Protein AF-A0A946H5S6-F1 (afdb_monomer_lite)

Sequence (88 aa):
AGGPWLLGEQLTLADLSIYPHMERLAVLREYRGIELPAECGRLREWLSAMQERESVKATLHDDAYHIAAYAHYADATANGTTAAVMRL

Secondary structure (DSSP, 8-state):
--SSBTTBSS--HHHHHHHHHHTTHHHHHHHH-----TT-HHHHHHHHHHHT-HHHHTT---HHHHHHHHHHHHTT---SHHHHHTT-

Foldseek 3Di:
DDPLEPVHNDHDVVLVVCLVVVLLQLLCCVLPVDHDDPVPVSVVSNNVVQCPDPVCVVDDDHSVVNNVVCVCVSVLVPPDPVSVVVVD

pLDDT: mean 86.78, std 14.03, range [41.25, 97.0]

Structure (mmCIF, N/CA/C/O backbone):
data_AF-A0A946H5S6-F1
#
_entry.id   AF-A0A946H5S6-F1
#
loop_
_atom_site.group_PDB
_atom_site.id
_atom_site.type_symbol
_atom_site.label_atom_id
_atom_site.label_alt_id
_atom_site.label_comp_id
_atom_site.label_asym_id
_atom_site.label_entity_id
_atom_site.label_seq_id
_atom_site.pdbx_PDB_ins_code
_atom_site.Cartn_x
_atom_site.Cartn_y
_atom_site.Cartn_z
_atom_site.occupancy
_atom_site.B_iso_or_equiv
_atom_site.auth_seq_id
_atom_site.auth_comp_id
_atom_site.auth_asym_id
_atom_site.auth_atom_id
_atom_site.pdbx_PDB_model_num
ATOM 1 N N . ALA A 1 1 ? -12.221 -11.647 13.233 1.00 53.38 1 ALA A N 1
ATOM 2 C CA . ALA A 1 1 ? -11.726 -10.325 13.675 1.00 53.38 1 ALA A CA 1
ATOM 3 C C . ALA A 1 1 ? -12.569 -9.273 12.965 1.00 53.38 1 ALA A C 1
ATOM 5 O O . ALA A 1 1 ? -12.721 -9.400 11.757 1.00 53.38 1 ALA A O 1
ATOM 6 N N . GLY A 1 2 ? -13.208 -8.363 13.705 1.00 77.44 2 GLY A N 1
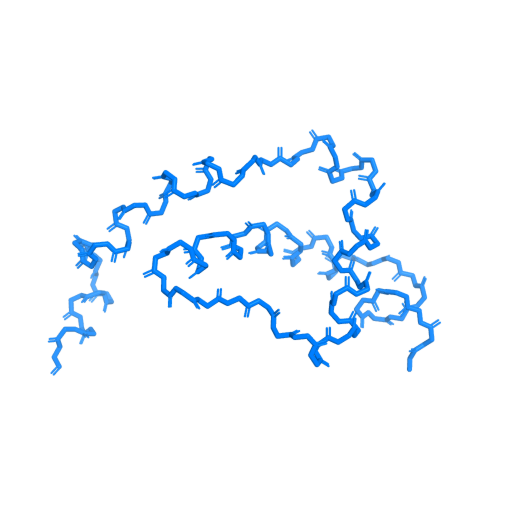ATOM 7 C CA . GLY A 1 2 ? -14.396 -7.613 13.266 1.00 77.44 2 GLY A CA 1
ATOM 8 C C . GLY A 1 2 ? -14.162 -6.181 12.781 1.00 77.44 2 GLY A C 1
ATOM 9 O O . GLY A 1 2 ? -14.944 -5.309 13.125 1.00 77.44 2 GLY A O 1
ATOM 10 N N . GLY A 1 3 ? -13.121 -5.909 11.995 1.00 85.44 3 GLY A N 1
ATOM 11 C CA . GLY A 1 3 ? -12.890 -4.552 11.497 1.00 85.44 3 GLY A CA 1
ATOM 12 C C . GLY A 1 3 ? -11.961 -4.484 10.289 1.00 85.44 3 GLY A C 1
ATOM 13 O O . GLY A 1 3 ? -11.353 -5.500 9.934 1.00 85.44 3 GLY A O 1
ATOM 14 N N . PRO A 1 4 ? -11.863 -3.302 9.652 1.00 93.00 4 PRO A N 1
ATOM 15 C CA . PRO A 1 4 ? -11.144 -3.129 8.393 1.00 93.00 4 PRO A CA 1
ATOM 16 C C . PRO A 1 4 ? -9.620 -3.160 8.556 1.00 93.00 4 PRO A C 1
ATOM 18 O O . PRO A 1 4 ? -8.918 -3.210 7.554 1.00 93.00 4 PRO A O 1
ATOM 21 N N . TRP A 1 5 ? -9.094 -3.139 9.786 1.00 96.00 5 TRP A N 1
ATOM 22 C CA . TRP A 1 5 ? -7.658 -3.067 10.063 1.00 96.00 5 TRP A CA 1
ATOM 23 C C . TRP A 1 5 ? -7.037 -4.449 10.270 1.00 96.00 5 TRP A C 1
ATOM 25 O O . TRP A 1 5 ? -7.716 -5.441 10.572 1.00 96.00 5 TRP A O 1
ATOM 35 N N . LEU A 1 6 ? -5.712 -4.525 10.138 1.00 94.12 6 LEU A N 1
ATOM 36 C CA . LEU A 1 6 ? -4.971 -5.787 10.224 1.00 94.12 6 LEU A CA 1
ATOM 37 C C . LEU A 1 6 ? -5.226 -6.511 11.554 1.00 94.12 6 LEU A C 1
ATOM 39 O O . LEU A 1 6 ? -5.460 -7.723 11.569 1.00 94.12 6 LEU A O 1
ATOM 43 N N . LEU A 1 7 ? -5.248 -5.757 12.658 1.00 94.69 7 LEU A N 1
ATOM 44 C CA . LEU A 1 7 ? -5.412 -6.282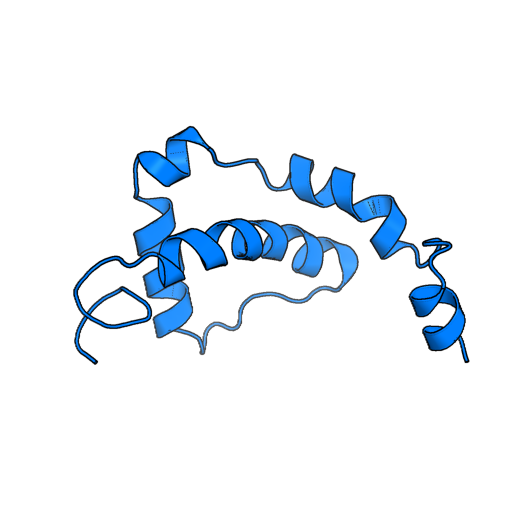 14.017 1.00 94.69 7 LEU A CA 1
ATOM 45 C C . LEU A 1 7 ? -6.847 -6.164 14.566 1.00 94.69 7 LEU A C 1
ATOM 47 O O . LEU A 1 7 ? -7.082 -6.498 15.725 1.00 94.69 7 LEU A O 1
ATOM 51 N N . GLY A 1 8 ? -7.822 -5.757 13.742 1.00 94.06 8 GLY A N 1
ATOM 52 C CA . GLY A 1 8 ? -9.240 -5.711 14.111 1.00 94.06 8 GLY A CA 1
ATOM 53 C C . GLY A 1 8 ? -9.898 -4.358 13.846 1.00 94.06 8 GLY A C 1
ATOM 54 O O . GLY A 1 8 ? -9.871 -3.849 12.732 1.00 94.06 8 GLY A O 1
ATOM 55 N N . GLU A 1 9 ? -10.555 -3.807 14.864 1.00 94.88 9 GLU A N 1
ATOM 56 C CA . GLU A 1 9 ? -11.415 -2.616 14.748 1.00 94.88 9 GLU A CA 1
ATOM 57 C C . GLU A 1 9 ? -10.671 -1.286 14.841 1.00 94.88 9 GLU A C 1
ATOM 59 O O . GLU A 1 9 ? -11.161 -0.270 14.351 1.00 94.88 9 GLU A O 1
ATOM 64 N N . GLN A 1 10 ? -9.464 -1.289 15.403 1.00 95.50 10 GLN A N 1
ATOM 65 C CA . GLN A 1 10 ? -8.658 -0.084 15.566 1.00 95.50 10 GLN A CA 1
ATOM 66 C C . GLN A 1 10 ? -7.477 -0.076 14.602 1.00 95.50 10 GLN A C 1
ATOM 68 O O . GLN A 1 10 ? -6.810 -1.094 14.421 1.00 95.50 10 GLN A O 1
ATOM 73 N N . LEU A 1 11 ? -7.214 1.096 14.020 1.00 96.25 11 LEU A N 1
ATOM 74 C CA . LEU A 1 11 ? -5.994 1.343 13.265 1.00 96.25 11 LEU A CA 1
ATOM 75 C C . LEU A 1 11 ? -4.804 1.227 14.212 1.00 96.25 11 LEU A C 1
ATOM 77 O O . LEU A 1 11 ? -4.784 1.841 15.280 1.00 96.25 11 LEU A O 1
ATOM 81 N N . THR A 1 12 ? -3.787 0.494 13.787 1.00 97.00 12 THR A N 1
ATOM 82 C CA . THR A 1 12 ? -2.566 0.303 14.560 1.00 97.00 12 THR A CA 1
ATOM 83 C C . THR A 1 12 ? -1.336 0.728 13.771 1.00 97.00 12 THR A C 1
ATOM 85 O O . THR A 1 12 ? -1.386 0.999 12.569 1.00 97.00 12 THR A O 1
ATOM 88 N N . LEU A 1 13 ? -0.189 0.745 14.451 1.00 96.81 13 LEU A N 1
ATOM 89 C CA . LEU A 1 13 ? 1.095 0.937 13.786 1.00 96.81 13 LEU A CA 1
ATOM 90 C C . LEU A 1 13 ? 1.345 -0.128 12.706 1.00 96.81 13 LEU A C 1
ATOM 92 O O . LEU A 1 13 ? 1.967 0.188 11.703 1.00 96.81 13 LEU A O 1
ATOM 96 N N . ALA A 1 14 ? 0.820 -1.350 12.859 1.00 96.50 14 ALA A N 1
ATOM 97 C CA . ALA A 1 14 ? 0.976 -2.394 11.849 1.00 96.50 14 ALA A CA 1
ATOM 98 C C . ALA A 1 14 ? 0.390 -1.969 10.491 1.00 96.50 14 ALA A C 1
ATOM 100 O O . ALA A 1 14 ? 1.031 -2.166 9.462 1.00 96.50 14 ALA A O 1
ATOM 101 N N . ASP A 1 15 ? -0.781 -1.326 10.484 1.00 96.94 15 ASP A N 1
ATOM 102 C CA . ASP A 1 15 ? -1.411 -0.809 9.266 1.00 96.94 15 ASP A CA 1
ATOM 103 C C . ASP A 1 15 ? -0.544 0.279 8.617 1.00 96.94 15 ASP A C 1
ATOM 105 O O . ASP A 1 15 ? -0.233 0.219 7.427 1.00 96.94 15 ASP A O 1
ATOM 109 N N . LEU A 1 16 ? -0.099 1.243 9.429 1.00 96.12 16 LEU A N 1
ATOM 110 C CA . LEU A 1 16 ? 0.707 2.383 8.988 1.00 96.12 16 LEU A CA 1
ATOM 111 C C . LEU A 1 16 ? 2.097 1.972 8.491 1.00 96.12 16 LEU A C 1
ATOM 113 O O . LEU A 1 16 ? 2.616 2.577 7.559 1.00 96.12 16 LEU A O 1
ATOM 117 N N . SER A 1 17 ? 2.704 0.953 9.096 1.00 95.69 17 SER A N 1
ATOM 118 C CA . SER A 1 17 ? 4.012 0.445 8.686 1.00 95.69 17 SER A CA 1
ATOM 119 C C . SER A 1 17 ? 3.941 -0.362 7.395 1.00 95.69 17 SER A C 1
ATOM 121 O O . SER A 1 17 ? 4.875 -0.305 6.603 1.00 95.69 17 SER A O 1
ATOM 123 N N . ILE A 1 18 ? 2.855 -1.107 7.163 1.00 95.50 18 ILE A N 1
ATOM 124 C CA . ILE A 1 18 ? 2.732 -1.974 5.984 1.00 95.50 18 ILE A CA 1
ATOM 125 C C . ILE A 1 18 ? 2.213 -1.219 4.761 1.00 95.50 18 ILE A C 1
ATOM 127 O O . ILE A 1 18 ? 2.655 -1.502 3.647 1.00 95.50 18 ILE A O 1
ATOM 131 N N . TYR A 1 19 ? 1.318 -0.247 4.931 1.00 95.56 19 TYR A N 1
ATOM 132 C CA . TYR A 1 19 ? 0.673 0.429 3.805 1.00 95.56 19 TYR A CA 1
ATOM 133 C C . TYR A 1 19 ? 1.633 1.053 2.771 1.00 95.56 19 TYR A C 1
ATOM 135 O O . TYR A 1 19 ? 1.434 0.790 1.585 1.00 95.56 19 TYR A O 1
ATOM 143 N N . PRO A 1 20 ? 2.721 1.760 3.143 1.00 93.50 20 PRO A N 1
ATOM 144 C CA . PRO A 1 20 ? 3.664 2.303 2.159 1.00 93.50 20 PRO A CA 1
ATOM 145 C C . PRO A 1 20 ? 4.303 1.231 1.263 1.00 93.50 20 PRO A C 1
ATOM 147 O O . PRO A 1 20 ? 4.759 1.515 0.159 1.00 93.50 20 PRO A O 1
ATOM 150 N N . HIS A 1 21 ? 4.354 -0.026 1.719 1.00 91.88 21 HIS A N 1
ATOM 151 C CA . HIS A 1 21 ? 4.832 -1.134 0.895 1.00 91.88 21 HIS A CA 1
ATOM 152 C C . HIS A 1 21 ? 3.816 -1.579 -0.151 1.00 91.88 21 HIS A C 1
ATOM 154 O O . HIS A 1 21 ? 4.216 -2.083 -1.196 1.00 91.88 21 HIS A O 1
ATOM 160 N N . MET A 1 22 ? 2.530 -1.362 0.102 1.00 92.88 22 MET A N 1
ATOM 161 C CA . MET A 1 22 ? 1.450 -1.751 -0.796 1.00 92.88 22 MET A CA 1
ATOM 162 C C . MET A 1 22 ? 1.279 -0.787 -1.966 1.00 92.88 22 MET A C 1
ATOM 164 O O . MET A 1 22 ? 0.823 -1.206 -3.024 1.00 92.88 22 MET A O 1
ATOM 168 N N . GLU A 1 23 ? 1.735 0.461 -1.842 1.00 89.44 23 GLU A N 1
ATOM 169 C CA . GLU A 1 23 ? 1.842 1.374 -2.992 1.00 89.44 23 GLU A CA 1
ATOM 170 C C . GLU A 1 23 ? 2.730 0.784 -4.105 1.00 89.44 23 GLU A C 1
ATOM 172 O O . GLU A 1 23 ? 2.519 1.019 -5.291 1.00 89.44 23 GLU A O 1
ATOM 177 N N . ARG A 1 24 ? 3.676 -0.094 -3.743 1.00 90.75 24 ARG A N 1
ATOM 178 C CA . ARG A 1 24 ? 4.578 -0.765 -4.691 1.00 90.75 24 ARG A CA 1
ATOM 179 C C . ARG A 1 24 ? 3.928 -1.915 -5.458 1.00 90.75 24 ARG A C 1
ATOM 181 O O . ARG A 1 24 ? 4.589 -2.521 -6.298 1.00 90.75 24 ARG A O 1
ATOM 188 N N . LEU A 1 25 ? 2.651 -2.227 -5.223 1.00 92.31 25 LEU A N 1
ATOM 189 C CA . LEU A 1 25 ? 1.924 -3.209 -6.036 1.00 92.31 25 LEU A CA 1
ATOM 190 C C . LEU A 1 25 ? 1.916 -2.812 -7.522 1.00 92.31 25 LEU A C 1
ATOM 192 O O . LEU A 1 25 ? 2.005 -3.688 -8.379 1.00 92.31 25 LEU A O 1
ATOM 196 N N . ALA A 1 26 ? 1.915 -1.510 -7.834 1.00 92.06 26 ALA A N 1
ATOM 197 C CA . ALA A 1 26 ? 2.033 -1.013 -9.205 1.00 92.06 26 ALA A CA 1
ATOM 198 C C . ALA A 1 26 ? 3.332 -1.468 -9.895 1.00 92.06 26 ALA A C 1
ATOM 200 O O . ALA A 1 26 ? 3.314 -1.825 -11.070 1.00 92.06 26 ALA A O 1
ATOM 201 N N . VAL A 1 27 ? 4.440 -1.542 -9.150 1.00 93.94 27 VAL A N 1
ATOM 202 C CA . VAL A 1 27 ? 5.738 -2.028 -9.646 1.00 93.94 27 VAL A CA 1
ATOM 203 C C . VAL A 1 27 ? 5.667 -3.511 -10.006 1.00 93.94 27 VAL A C 1
ATOM 205 O O . VAL A 1 27 ? 6.197 -3.931 -11.034 1.00 93.94 27 VAL A O 1
ATOM 208 N N . LEU A 1 28 ? 5.011 -4.318 -9.166 1.00 91.50 28 LEU A N 1
ATOM 209 C CA . LEU A 1 28 ? 4.837 -5.752 -9.418 1.00 91.50 28 LEU A CA 1
ATOM 210 C C . LEU A 1 28 ? 3.937 -6.007 -10.629 1.00 91.50 28 LEU A C 1
ATOM 212 O O . LEU A 1 28 ? 4.234 -6.894 -11.433 1.00 91.50 28 LEU A O 1
ATOM 216 N N . ARG A 1 29 ? 2.884 -5.202 -10.790 1.00 92.94 29 ARG A N 1
ATOM 217 C CA . ARG A 1 29 ? 2.024 -5.246 -11.972 1.00 92.94 29 ARG A CA 1
ATOM 218 C C . ARG A 1 29 ? 2.815 -4.918 -13.235 1.00 92.94 29 ARG A C 1
ATOM 220 O O . ARG A 1 29 ? 2.786 -5.708 -14.170 1.00 92.94 29 ARG A O 1
ATOM 227 N N . GLU A 1 30 ? 3.565 -3.818 -13.228 1.00 93.38 30 GLU A N 1
ATOM 228 C CA . GLU A 1 30 ? 4.317 -3.342 -14.395 1.00 93.38 30 GLU A CA 1
ATOM 229 C C . GLU A 1 30 ? 5.393 -4.341 -14.840 1.00 93.38 30 GLU A C 1
ATOM 231 O O . GLU A 1 30 ? 5.419 -4.787 -15.983 1.00 93.38 30 GLU A O 1
ATOM 236 N N . TYR A 1 31 ? 6.279 -4.742 -13.927 1.00 91.62 31 TYR A N 1
ATOM 237 C CA . TYR A 1 31 ? 7.469 -5.503 -14.309 1.00 91.62 31 TYR A CA 1
ATOM 238 C C . TYR A 1 31 ? 7.293 -7.021 -14.253 1.00 91.62 31 TYR A C 1
ATOM 240 O O . TYR A 1 31 ? 8.169 -7.749 -14.729 1.00 91.62 31 TYR A O 1
ATOM 248 N N . ARG A 1 32 ? 6.238 -7.528 -13.606 1.00 88.69 32 ARG A N 1
ATOM 249 C CA . ARG A 1 32 ? 6.033 -8.973 -13.394 1.00 88.69 32 ARG A CA 1
ATOM 250 C C . ARG A 1 32 ? 4.627 -9.453 -13.756 1.00 88.69 32 ARG A C 1
ATOM 252 O O . ARG A 1 32 ? 4.393 -10.655 -13.685 1.00 88.69 32 ARG A O 1
ATOM 259 N N . GLY A 1 33 ? 3.708 -8.561 -14.137 1.00 90.62 33 GLY A N 1
ATOM 260 C CA . GLY A 1 33 ? 2.322 -8.921 -14.447 1.00 90.62 33 GLY A CA 1
ATOM 261 C C . GLY A 1 33 ? 1.557 -9.488 -13.248 1.00 90.62 33 GLY A C 1
ATOM 262 O O . GLY A 1 33 ? 0.582 -10.212 -13.433 1.00 90.62 33 GLY A O 1
ATOM 263 N N . ILE A 1 34 ? 2.019 -9.217 -12.021 1.00 90.50 34 ILE A N 1
ATOM 264 C CA . ILE A 1 34 ? 1.387 -9.706 -10.793 1.00 90.50 34 ILE A CA 1
ATOM 265 C C . ILE A 1 34 ? 0.462 -8.620 -10.260 1.00 90.50 34 ILE A C 1
ATOM 267 O O . ILE A 1 34 ? 0.908 -7.532 -9.902 1.00 90.50 34 ILE A O 1
ATOM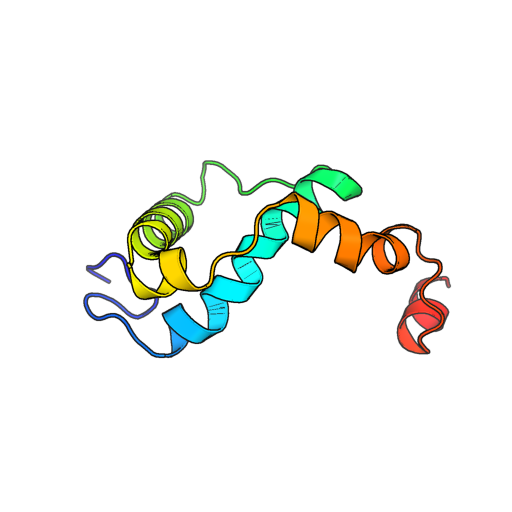 271 N N . GLU A 1 35 ? -0.817 -8.949 -10.146 1.00 91.50 35 GLU A N 1
ATOM 272 C CA . GLU A 1 35 ? -1.827 -8.098 -9.525 1.00 91.50 35 GLU A CA 1
ATOM 273 C C . GLU A 1 35 ? -2.336 -8.715 -8.223 1.00 91.50 35 GLU A C 1
ATOM 275 O O . GLU A 1 35 ? -2.169 -9.909 -7.968 1.00 91.50 35 GLU A O 1
ATOM 280 N N . LEU A 1 36 ? -2.978 -7.895 -7.387 1.00 90.38 36 LEU A N 1
ATOM 281 C CA . LEU A 1 36 ? -3.634 -8.383 -6.182 1.00 90.38 36 LEU A CA 1
ATOM 282 C C . LEU A 1 36 ? -4.878 -9.213 -6.562 1.00 90.38 36 LEU A C 1
ATOM 284 O O . LEU A 1 36 ? -5.831 -8.633 -7.102 1.00 90.38 36 LEU A O 1
ATOM 288 N N . PRO A 1 37 ? -4.924 -10.522 -6.241 1.00 91.69 37 PRO A N 1
ATOM 289 C CA . PRO A 1 37 ? -6.036 -11.380 -6.635 1.00 91.69 37 PRO A CA 1
ATOM 290 C C . PRO A 1 37 ? -7.377 -10.906 -6.061 1.00 91.69 37 PRO A C 1
ATOM 292 O O . PRO A 1 37 ? -7.448 -10.314 -4.977 1.00 91.69 37 PRO A O 1
ATOM 295 N N . ALA A 1 38 ? -8.464 -11.152 -6.792 1.00 90.38 38 ALA A N 1
ATOM 296 C CA . ALA A 1 38 ? -9.806 -10.732 -6.386 1.00 90.38 38 ALA A CA 1
ATOM 297 C C . ALA A 1 38 ? -10.292 -11.477 -5.132 1.00 90.38 38 ALA A C 1
ATOM 299 O O . ALA A 1 38 ? -11.049 -10.926 -4.335 1.00 90.38 38 ALA A O 1
ATOM 300 N N . GLU A 1 39 ? -9.801 -12.698 -4.921 1.00 94.12 39 GLU A N 1
ATOM 301 C CA . GLU A 1 39 ? -10.121 -13.564 -3.787 1.00 94.12 39 GLU A CA 1
ATOM 302 C C . GLU A 1 39 ? -9.581 -12.998 -2.463 1.00 94.12 39 GLU A C 1
ATOM 304 O O . GLU A 1 39 ? -10.068 -13.343 -1.385 1.00 94.12 39 GLU A O 1
ATOM 309 N N . CYS A 1 40 ? -8.612 -12.077 -2.518 1.00 93.25 40 CYS A N 1
ATOM 310 C CA . CYS A 1 40 ? -8.055 -11.388 -1.356 1.00 93.25 40 CYS A CA 1
ATOM 311 C C . CYS A 1 40 ? -8.979 -10.267 -0.836 1.00 93.25 40 CYS A C 1
ATOM 313 O O . CYS A 1 40 ? -8.519 -9.156 -0.566 1.00 93.25 40 CYS A O 1
ATOM 315 N N . GLY A 1 41 ? -10.277 -10.547 -0.666 1.00 92.06 41 GLY A N 1
ATOM 316 C CA . GLY A 1 41 ? -11.310 -9.559 -0.324 1.00 92.06 41 GLY A CA 1
ATOM 317 C C . GLY A 1 41 ? -10.963 -8.706 0.898 1.00 92.06 41 GLY A C 1
ATOM 318 O O . GLY A 1 41 ? -10.930 -7.483 0.804 1.00 92.06 41 GLY A O 1
ATOM 319 N N . ARG A 1 42 ? -10.557 -9.339 2.007 1.00 92.88 42 ARG A N 1
ATOM 320 C CA . ARG A 1 42 ? -10.168 -8.619 3.233 1.00 92.88 42 ARG A CA 1
ATOM 321 C C . ARG A 1 42 ? -8.977 -7.676 3.029 1.00 92.88 42 ARG A C 1
ATOM 323 O O . ARG A 1 42 ? -8.933 -6.605 3.622 1.00 92.88 42 ARG A O 1
ATOM 330 N N . LEU A 1 43 ? -8.002 -8.066 2.204 1.00 93.56 43 LEU A N 1
ATOM 331 C CA . LEU A 1 43 ? -6.846 -7.215 1.915 1.00 93.56 43 LEU A CA 1
ATOM 332 C C . LEU A 1 43 ? -7.244 -6.031 1.024 1.00 93.56 43 LEU A C 1
ATOM 334 O O . LEU A 1 43 ? -6.768 -4.923 1.239 1.00 93.56 43 LEU A O 1
ATOM 338 N N . ARG A 1 44 ? -8.151 -6.246 0.064 1.00 93.75 44 ARG A N 1
ATOM 339 C CA . ARG A 1 44 ? -8.703 -5.182 -0.789 1.00 93.75 44 ARG A CA 1
ATOM 340 C C . ARG A 1 44 ? -9.532 -4.179 0.015 1.00 93.75 44 ARG A C 1
ATOM 342 O O . ARG A 1 44 ? -9.382 -2.979 -0.186 1.00 93.75 44 ARG A O 1
ATOM 349 N N . GLU A 1 45 ? -10.354 -4.658 0.946 1.00 94.38 45 GLU A N 1
ATOM 350 C CA . GLU A 1 45 ? -11.105 -3.810 1.881 1.00 94.38 45 GLU A CA 1
ATOM 351 C C . GLU A 1 45 ? -10.165 -2.972 2.752 1.00 94.38 45 GLU A C 1
ATOM 353 O O . GLU A 1 45 ? -10.341 -1.760 2.856 1.00 94.38 45 GLU A O 1
ATOM 358 N N . TRP A 1 46 ? -9.124 -3.593 3.315 1.00 96.31 46 TRP A N 1
ATOM 359 C CA . TRP A 1 46 ? -8.105 -2.882 4.088 1.00 96.31 46 TRP A CA 1
ATOM 360 C C . TRP A 1 46 ? -7.364 -1.826 3.250 1.00 96.31 46 TRP A C 1
ATOM 362 O O . TRP A 1 46 ? -7.184 -0.699 3.709 1.00 96.31 46 TRP A O 1
ATOM 372 N N . LEU A 1 47 ? -6.983 -2.148 2.007 1.00 95.31 47 LEU A N 1
ATOM 373 C CA . LEU A 1 47 ? -6.345 -1.190 1.096 1.00 95.31 47 LEU A CA 1
ATOM 374 C C . LEU A 1 47 ? -7.252 0.004 0.809 1.00 95.31 47 LEU A C 1
ATOM 376 O O . LEU A 1 47 ? -6.801 1.143 0.904 1.00 95.31 47 LEU A O 1
ATOM 380 N N . SER A 1 48 ? -8.527 -0.249 0.508 1.00 94.75 48 SER A N 1
ATOM 381 C CA . SER A 1 48 ? -9.510 0.809 0.270 1.00 94.75 48 SER A CA 1
ATOM 382 C C . SER A 1 48 ? -9.693 1.686 1.511 1.00 94.75 48 SER A C 1
ATOM 384 O O . SER A 1 48 ? -9.659 2.910 1.408 1.00 94.75 48 SER A O 1
ATOM 386 N N . ALA A 1 49 ? -9.792 1.084 2.700 1.00 96.31 49 ALA A N 1
ATOM 387 C CA . ALA A 1 49 ? -9.901 1.826 3.953 1.00 96.31 49 ALA A CA 1
ATOM 388 C C . ALA A 1 49 ? -8.660 2.689 4.239 1.00 96.31 49 ALA A C 1
ATOM 390 O O . ALA A 1 49 ? -8.789 3.804 4.746 1.00 96.31 49 ALA A O 1
ATOM 391 N N . MET A 1 50 ? -7.460 2.199 3.914 1.00 96.56 50 MET A N 1
ATOM 392 C CA . MET A 1 50 ? -6.223 2.966 4.060 1.00 96.56 50 MET A CA 1
ATOM 393 C C . MET A 1 50 ? -6.125 4.122 3.059 1.00 96.56 50 MET A C 1
ATOM 395 O O . MET A 1 50 ? -5.747 5.221 3.463 1.00 96.56 50 MET A O 1
ATOM 399 N N . GLN A 1 51 ? -6.501 3.906 1.795 1.00 94.81 51 GLN A N 1
ATOM 400 C CA . GLN A 1 51 ? -6.484 4.935 0.745 1.00 94.81 51 GLN A CA 1
ATOM 401 C C . GLN A 1 51 ? -7.384 6.129 1.073 1.00 94.81 51 GLN A C 1
ATOM 403 O O . GLN A 1 51 ? -7.062 7.259 0.713 1.00 94.81 51 GLN A O 1
ATOM 408 N N . GLU A 1 52 ? -8.473 5.910 1.812 1.00 96.12 52 GLU A N 1
ATOM 409 C CA . GLU A 1 52 ? -9.369 6.994 2.216 1.00 96.12 52 GLU A CA 1
ATOM 410 C C . GLU A 1 52 ? -8.822 7.888 3.334 1.00 96.12 52 GLU A C 1
ATOM 412 O O . GLU A 1 52 ? -9.364 8.969 3.577 1.00 96.12 52 GLU A O 1
ATOM 417 N N . ARG A 1 53 ? -7.736 7.493 4.006 1.00 95.94 53 ARG A N 1
ATOM 418 C CA . ARG A 1 53 ? -7.184 8.262 5.124 1.00 95.94 53 ARG A CA 1
ATOM 419 C C . ARG A 1 53 ? -6.465 9.517 4.644 1.00 95.94 53 ARG A C 1
ATOM 421 O O . ARG A 1 53 ? -5.546 9.445 3.836 1.00 95.94 53 ARG A O 1
ATOM 428 N N . GLU A 1 54 ? -6.751 10.643 5.288 1.00 96.56 54 GLU A N 1
ATOM 429 C CA . GLU A 1 54 ? -6.057 11.914 5.031 1.00 96.56 54 GLU A CA 1
ATOM 430 C C . GLU A 1 54 ? -4.535 11.810 5.193 1.00 96.56 54 GLU A C 1
ATOM 432 O O . GLU A 1 54 ? -3.789 12.339 4.379 1.00 96.56 54 GLU A O 1
ATOM 437 N N . SER A 1 55 ? -4.054 11.064 6.197 1.00 95.19 55 SER A N 1
ATOM 438 C CA . SER A 1 55 ? -2.613 10.851 6.394 1.00 95.19 55 SER A CA 1
ATOM 439 C C . SER A 1 55 ? -1.956 10.137 5.215 1.00 95.19 55 SER A C 1
ATOM 441 O O . SER A 1 55 ? -0.797 10.392 4.932 1.00 95.19 55 SER A O 1
ATOM 443 N N . VAL A 1 56 ? -2.691 9.238 4.555 1.00 95.44 56 VAL A N 1
ATOM 444 C CA . VAL A 1 56 ? -2.225 8.511 3.373 1.00 95.44 56 VAL A CA 1
ATOM 445 C C . VAL A 1 56 ? -2.287 9.421 2.154 1.00 95.44 56 VAL A C 1
ATOM 447 O O . VAL A 1 56 ? -1.282 9.583 1.475 1.00 95.44 56 VAL A O 1
ATOM 450 N N . LYS A 1 57 ? -3.423 10.086 1.920 1.00 95.31 57 LYS A N 1
ATOM 451 C CA . LYS A 1 57 ? -3.593 11.045 0.816 1.00 95.31 57 LYS A CA 1
ATOM 452 C C . LYS A 1 57 ? -2.561 12.178 0.860 1.00 95.31 57 LYS A C 1
ATOM 454 O O . LYS A 1 57 ? -2.118 12.649 -0.178 1.00 95.31 57 LYS A O 1
ATOM 459 N N . ALA A 1 58 ? -2.141 12.600 2.050 1.00 96.38 58 ALA A N 1
ATOM 460 C CA . ALA A 1 58 ? -1.126 13.636 2.215 1.00 96.38 58 ALA A CA 1
ATOM 461 C C . ALA A 1 58 ? 0.303 13.176 1.869 1.00 96.38 58 ALA A C 1
ATOM 463 O O . ALA A 1 58 ? 1.165 14.021 1.639 1.00 96.38 58 ALA A O 1
ATOM 464 N N . THR A 1 59 ? 0.576 11.867 1.866 1.00 94.50 59 THR A N 1
ATOM 465 C CA . THR A 1 59 ? 1.929 11.313 1.683 1.00 94.50 59 THR A CA 1
ATOM 466 C C . THR A 1 59 ? 2.047 10.338 0.516 1.00 94.50 59 THR A C 1
ATOM 468 O O . THR A 1 59 ? 3.119 9.756 0.336 1.00 94.50 59 THR A O 1
ATOM 471 N N . LEU A 1 60 ? 0.964 10.112 -0.234 1.00 92.06 60 LEU A N 1
ATOM 472 C CA . LEU A 1 60 ? 0.958 9.143 -1.321 1.00 92.06 60 LEU A CA 1
ATOM 473 C C . LEU A 1 60 ? 1.917 9.585 -2.427 1.00 92.06 60 LEU A C 1
ATOM 475 O O . LEU A 1 60 ? 2.016 10.772 -2.746 1.00 92.06 60 LEU A O 1
ATOM 479 N N . HIS A 1 61 ? 2.581 8.614 -3.035 1.00 93.56 61 HIS A N 1
ATOM 480 C CA . HIS A 1 61 ? 3.229 8.808 -4.324 1.00 93.56 61 HIS A CA 1
ATOM 481 C C . HIS A 1 61 ? 2.425 8.079 -5.397 1.00 93.56 61 HIS A C 1
ATOM 483 O O . HIS A 1 61 ? 1.798 7.056 -5.120 1.00 93.56 61 HIS A O 1
ATOM 489 N N . ASP A 1 62 ? 2.433 8.613 -6.615 1.00 92.00 62 ASP A N 1
ATOM 490 C CA . ASP A 1 62 ? 1.777 7.959 -7.741 1.00 92.00 62 ASP A CA 1
ATOM 491 C C . ASP A 1 62 ? 2.518 6.685 -8.188 1.00 92.00 62 ASP A C 1
ATOM 493 O O . ASP A 1 62 ? 3.664 6.414 -7.813 1.00 92.00 62 ASP A O 1
ATOM 497 N N . ASP A 1 63 ? 1.845 5.881 -9.013 1.00 93.31 63 ASP A N 1
ATOM 498 C CA . ASP A 1 63 ? 2.407 4.642 -9.554 1.00 93.31 63 ASP A CA 1
ATOM 499 C C . ASP A 1 63 ? 3.715 4.905 -10.326 1.00 93.31 63 ASP A C 1
ATOM 501 O O . ASP A 1 63 ? 4.661 4.118 -10.238 1.00 93.31 63 ASP A O 1
ATOM 505 N N . ALA A 1 64 ? 3.793 6.023 -11.056 1.00 93.69 64 ALA A N 1
ATOM 506 C CA . ALA A 1 64 ? 4.938 6.370 -11.894 1.00 93.69 64 ALA A CA 1
ATOM 507 C C . ALA A 1 64 ? 6.206 6.618 -11.065 1.00 93.69 64 ALA A C 1
ATOM 509 O O . ALA A 1 64 ? 7.288 6.165 -11.450 1.00 93.69 64 ALA A O 1
ATOM 510 N N . TYR A 1 65 ? 6.074 7.268 -9.908 1.00 94.62 65 TYR A N 1
ATOM 511 C CA . TYR A 1 65 ? 7.155 7.471 -8.951 1.00 94.62 65 TYR A CA 1
ATOM 512 C C . TYR A 1 65 ? 7.781 6.137 -8.534 1.00 94.62 65 TYR A C 1
ATOM 514 O O . TYR A 1 65 ? 9.001 5.960 -8.610 1.00 94.62 65 TYR A O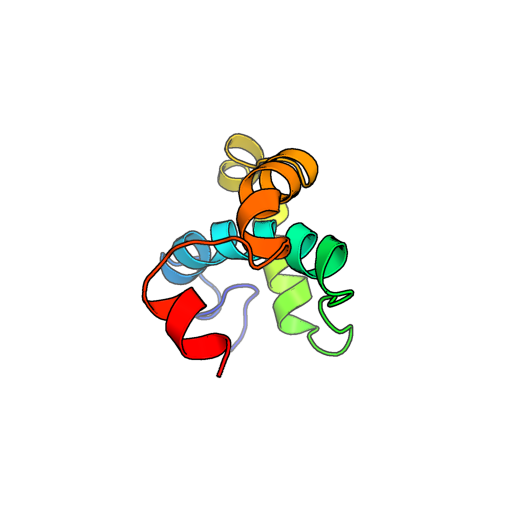 1
ATOM 522 N N . HIS A 1 66 ? 6.948 5.168 -8.146 1.00 93.44 66 HIS A N 1
ATOM 523 C CA . HIS A 1 66 ? 7.421 3.857 -7.698 1.00 93.44 66 HIS A CA 1
ATOM 524 C C . HIS A 1 66 ? 7.989 3.025 -8.854 1.00 93.44 66 HIS A C 1
ATOM 526 O O . HIS A 1 66 ? 9.046 2.412 -8.701 1.00 93.44 66 HIS A O 1
ATOM 532 N N . ILE A 1 67 ? 7.345 3.025 -10.025 1.00 93.56 67 ILE A N 1
ATOM 533 C CA . ILE A 1 67 ? 7.818 2.298 -11.216 1.00 93.56 67 ILE A CA 1
ATOM 534 C C . ILE A 1 67 ? 9.200 2.798 -11.652 1.00 93.56 67 ILE A C 1
ATOM 536 O O . ILE A 1 67 ? 10.091 1.982 -11.916 1.00 93.56 67 ILE A O 1
ATOM 540 N N . ALA A 1 68 ? 9.404 4.118 -11.676 1.00 92.69 68 ALA A N 1
ATOM 541 C CA . ALA A 1 68 ? 10.686 4.723 -12.021 1.00 92.69 68 ALA A CA 1
ATOM 542 C C . ALA A 1 68 ? 11.778 4.370 -10.999 1.00 92.69 68 ALA A C 1
ATOM 544 O O . ALA A 1 68 ? 12.883 3.985 -11.384 1.00 92.69 68 ALA A O 1
ATOM 545 N N . ALA A 1 69 ? 11.465 4.428 -9.699 1.00 91.19 69 ALA A N 1
ATOM 546 C CA . ALA A 1 69 ? 12.411 4.086 -8.635 1.00 91.19 69 ALA A CA 1
ATOM 547 C C . ALA A 1 69 ? 12.884 2.620 -8.690 1.00 91.19 69 ALA A C 1
ATOM 549 O O . ALA A 1 69 ? 13.994 2.307 -8.254 1.00 91.19 69 ALA A O 1
ATOM 550 N N . TYR A 1 70 ? 12.063 1.721 -9.238 1.00 89.44 70 TYR A N 1
ATOM 551 C CA . TYR A 1 70 ? 12.349 0.287 -9.295 1.00 89.44 70 TYR A CA 1
ATOM 552 C C . TYR A 1 70 ? 12.886 -0.217 -10.640 1.00 89.44 70 TYR 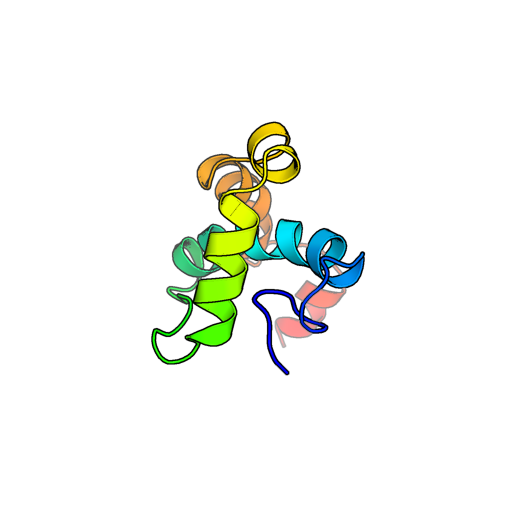A C 1
ATOM 554 O O . TYR A 1 70 ? 13.254 -1.390 -10.721 1.00 89.44 70 TYR A O 1
ATOM 562 N N . ALA A 1 71 ? 13.020 0.641 -11.657 1.00 88.69 71 ALA A N 1
ATOM 563 C CA . ALA A 1 71 ? 13.500 0.253 -12.988 1.00 88.69 71 ALA A CA 1
ATOM 564 C C . ALA A 1 71 ? 14.832 -0.524 -12.944 1.00 88.69 71 ALA A C 1
ATOM 566 O O . ALA A 1 71 ? 14.941 -1.629 -13.471 1.00 88.69 71 ALA A O 1
ATOM 567 N N . HIS A 1 72 ? 15.818 -0.026 -12.191 1.00 82.94 72 HIS A N 1
ATOM 568 C CA . HIS A 1 72 ? 17.128 -0.681 -12.061 1.00 82.94 72 HIS A CA 1
ATOM 569 C C . HIS A 1 72 ? 17.059 -2.058 -11.362 1.00 82.94 72 HIS A C 1
ATOM 571 O O . HIS A 1 72 ? 17.901 -2.932 -11.583 1.00 82.94 72 HIS A O 1
ATOM 577 N N . TYR A 1 73 ? 16.079 -2.282 -10.485 1.00 80.50 73 TYR A N 1
ATOM 578 C CA . TYR A 1 73 ? 15.888 -3.584 -9.838 1.00 80.50 73 TYR A CA 1
ATOM 579 C C . TYR A 1 73 ? 15.138 -4.565 -10.743 1.00 80.50 73 TYR A C 1
ATOM 581 O O . TYR A 1 73 ? 15.375 -5.772 -10.671 1.00 80.50 73 TYR A O 1
ATOM 589 N N . ALA A 1 74 ? 14.255 -4.055 -11.600 1.00 80.25 74 ALA A N 1
ATOM 590 C CA . ALA A 1 74 ? 13.449 -4.861 -12.501 1.00 80.25 74 ALA A CA 1
ATOM 591 C C . ALA A 1 74 ? 14.281 -5.538 -13.596 1.00 80.25 74 ALA A C 1
ATOM 593 O O . ALA A 1 74 ? 14.051 -6.724 -13.854 1.00 80.25 74 ALA A O 1
ATOM 594 N N . ASP A 1 75 ? 15.278 -4.833 -14.137 1.00 71.94 75 ASP A N 1
ATOM 595 C CA . ASP A 1 75 ? 16.170 -5.298 -15.212 1.00 71.94 75 ASP A CA 1
ATOM 596 C C . ASP A 1 75 ? 17.192 -6.355 -14.761 1.00 71.94 75 ASP A C 1
ATOM 598 O O . ASP A 1 75 ? 18.066 -6.762 -15.525 1.00 71.94 75 ASP A O 1
ATOM 602 N N . ALA A 1 76 ? 17.127 -6.785 -13.495 1.00 62.62 76 ALA A N 1
ATOM 603 C CA . ALA A 1 76 ? 18.094 -7.685 -12.873 1.00 62.62 76 ALA A CA 1
ATOM 604 C C . ALA A 1 76 ? 19.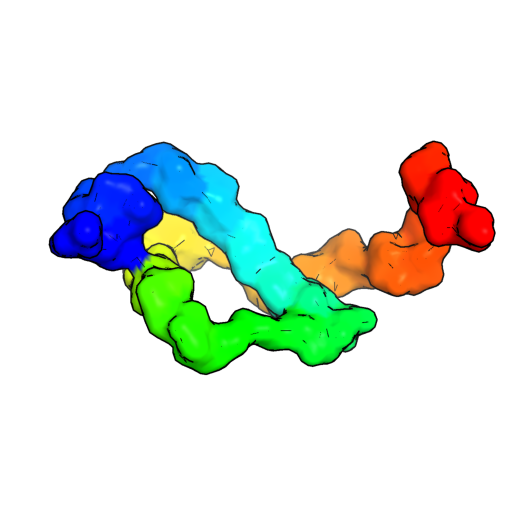555 -7.212 -13.014 1.00 62.62 76 ALA A C 1
ATOM 606 O O . ALA A 1 76 ? 20.466 -8.003 -12.790 1.00 62.62 76 ALA A O 1
ATOM 607 N N . THR A 1 77 ? 19.802 -5.933 -13.319 1.00 55.16 77 THR A N 1
ATOM 608 C CA . THR A 1 77 ? 21.126 -5.285 -13.373 1.00 55.16 77 THR A CA 1
ATOM 609 C C . THR A 1 77 ? 21.591 -4.804 -12.001 1.00 55.16 77 THR A C 1
ATOM 611 O O . THR A 1 77 ? 22.695 -4.281 -11.864 1.00 55.16 77 THR A O 1
ATOM 614 N N . ALA A 1 78 ? 20.781 -5.011 -10.957 1.00 59.16 78 ALA A N 1
ATOM 615 C CA . ALA A 1 78 ? 21.176 -4.793 -9.575 1.00 59.16 78 ALA A CA 1
ATOM 616 C C . ALA A 1 78 ? 22.509 -5.510 -9.284 1.00 59.16 78 ALA A C 1
ATOM 618 O O . ALA A 1 78 ? 22.607 -6.733 -9.348 1.00 59.16 78 ALA A O 1
ATOM 619 N N . ASN A 1 79 ? 23.544 -4.737 -8.952 1.00 57.22 79 ASN A N 1
ATOM 620 C CA . ASN A 1 79 ? 24.895 -5.237 -8.669 1.00 57.22 79 ASN A CA 1
ATOM 621 C C . ASN A 1 79 ? 25.103 -5.567 -7.180 1.00 57.22 79 ASN A C 1
ATOM 623 O O . ASN A 1 79 ? 26.226 -5.572 -6.683 1.00 57.22 79 ASN A O 1
ATOM 627 N N . GLY A 1 80 ? 24.015 -5.819 -6.447 1.00 60.19 80 GLY A N 1
ATOM 628 C CA . GLY A 1 80 ? 24.085 -6.249 -5.053 1.00 60.19 80 GLY A CA 1
ATOM 629 C C . GLY A 1 80 ? 24.569 -7.694 -4.943 1.00 60.19 80 GLY A C 1
ATOM 630 O O . GLY A 1 80 ? 24.253 -8.526 -5.793 1.00 60.19 80 GLY A O 1
ATOM 631 N N . THR A 1 81 ? 25.281 -8.021 -3.864 1.00 60.94 81 THR A N 1
ATOM 632 C CA . THR A 1 81 ? 25.777 -9.379 -3.575 1.00 60.94 81 THR A CA 1
ATOM 633 C C . THR A 1 81 ? 24.669 -10.431 -3.660 1.00 60.94 81 THR A C 1
ATOM 635 O O . THR A 1 81 ? 24.877 -11.484 -4.250 1.00 60.94 81 THR A O 1
ATOM 638 N N . THR A 1 82 ? 23.460 -10.132 -3.174 1.00 60.84 82 THR A N 1
ATOM 639 C CA . THR A 1 82 ? 22.298 -11.035 -3.270 1.00 60.84 82 THR A CA 1
ATOM 640 C C . THR A 1 82 ? 21.832 -11.267 -4.709 1.00 60.84 82 THR A C 1
ATOM 642 O O . THR A 1 82 ? 21.527 -12.398 -5.079 1.00 60.84 82 THR A O 1
ATOM 645 N N . ALA A 1 83 ? 21.806 -10.222 -5.542 1.00 56.06 83 ALA A N 1
ATOM 646 C CA . ALA A 1 83 ? 21.413 -10.342 -6.946 1.00 56.06 83 ALA A CA 1
ATOM 647 C C . ALA A 1 83 ? 22.435 -11.160 -7.750 1.00 56.06 83 ALA A C 1
ATOM 649 O O . ALA A 1 83 ? 22.051 -11.897 -8.650 1.00 56.06 83 ALA A O 1
ATOM 650 N N . ALA A 1 84 ? 23.721 -11.093 -7.388 1.00 55.53 84 ALA A N 1
ATOM 651 C CA . ALA A 1 84 ? 24.745 -11.959 -7.967 1.00 55.53 84 ALA A CA 1
ATOM 652 C C . ALA A 1 84 ? 24.540 -13.440 -7.594 1.00 55.53 84 ALA A C 1
ATOM 654 O O . ALA A 1 84 ? 24.754 -14.307 -8.435 1.00 55.53 84 ALA A O 1
ATOM 655 N N . VAL A 1 85 ? 24.086 -13.731 -6.368 1.00 54.62 85 VAL A N 1
ATOM 656 C CA . VAL A 1 85 ? 23.839 -15.107 -5.893 1.00 54.62 85 VAL A CA 1
ATOM 657 C C . VAL A 1 85 ? 22.593 -15.730 -6.537 1.00 54.62 85 VAL A C 1
ATOM 659 O O . VAL A 1 85 ? 22.598 -16.918 -6.828 1.00 54.62 85 VAL A O 1
ATOM 662 N N . MET A 1 86 ? 21.546 -14.946 -6.810 1.00 57.06 86 MET A N 1
ATOM 663 C CA . MET A 1 86 ? 20.299 -15.430 -7.432 1.00 57.06 86 MET A CA 1
ATOM 664 C C . MET A 1 86 ? 20.375 -15.627 -8.963 1.00 57.06 86 MET A C 1
ATOM 666 O O . MET A 1 86 ? 19.371 -15.990 -9.569 1.00 57.06 86 MET A O 1
ATOM 670 N N . ARG A 1 87 ? 21.528 -15.367 -9.601 1.00 54.16 87 ARG A N 1
ATOM 671 C CA . ARG A 1 87 ? 21.763 -15.620 -11.041 1.00 54.16 87 ARG A CA 1
ATOM 672 C C . ARG A 1 87 ? 22.332 -17.021 -11.345 1.00 54.16 87 ARG A C 1
ATOM 674 O O . ARG A 1 87 ? 22.528 -17.321 -12.520 1.00 54.16 87 ARG A O 1
ATOM 681 N N . LEU A 1 88 ? 22.640 -17.824 -10.321 1.00 41.25 88 LEU A N 1
ATOM 682 C CA . LEU A 1 88 ? 23.105 -19.219 -10.429 1.00 41.25 88 LEU A CA 1
ATOM 683 C C . LEU A 1 88 ? 21.922 -20.191 -10.460 1.00 41.25 88 LEU A C 1
ATOM 685 O O . LEU A 1 88 ? 22.028 -21.190 -11.202 1.00 41.25 88 LEU A O 1
#

Radius of gyration: 15.72 Å; chains: 1; bounding box: 40×33×31 Å